Protein AF-A0A6S6XGS1-F1 (afdb_monomer)

Structure (mmCIF, N/CA/C/O backbone):
data_AF-A0A6S6XGS1-F1
#
_entry.id   AF-A0A6S6XGS1-F1
#
loop_
_atom_site.group_PDB
_atom_site.id
_atom_site.type_symbol
_atom_site.label_atom_id
_atom_site.label_alt_id
_atom_site.label_comp_id
_atom_site.label_asym_id
_atom_site.label_entity_id
_atom_site.label_seq_id
_atom_site.pdbx_PDB_ins_code
_atom_site.Cartn_x
_atom_site.Cartn_y
_atom_site.Cartn_z
_atom_site.occupancy
_atom_site.B_iso_or_equiv
_atom_site.auth_seq_id
_atom_site.auth_comp_id
_atom_site.auth_asym_id
_atom_site.auth_atom_id
_atom_site.pdbx_PDB_model_num
ATOM 1 N N . MET A 1 1 ? -14.666 2.344 28.461 1.00 39.97 1 MET A N 1
ATOM 2 C CA . MET A 1 1 ? -14.443 3.041 27.175 1.00 39.97 1 MET A CA 1
ATOM 3 C C . MET A 1 1 ? -13.347 2.284 26.449 1.00 39.97 1 MET A C 1
ATOM 5 O O . MET A 1 1 ? -12.193 2.380 26.843 1.00 39.97 1 MET A O 1
ATOM 9 N N . ILE A 1 2 ? -13.708 1.425 25.497 1.00 46.88 2 ILE A N 1
ATOM 10 C CA . ILE A 1 2 ? -12.728 0.616 24.767 1.00 46.88 2 ILE A CA 1
ATOM 11 C C . ILE A 1 2 ? -12.061 1.570 23.776 1.00 46.88 2 ILE A C 1
ATOM 13 O O . ILE A 1 2 ? -12.694 1.983 22.806 1.00 46.88 2 ILE A O 1
ATOM 17 N N . LYS A 1 3 ? -10.820 1.989 24.052 1.00 50.53 3 LYS A N 1
ATOM 18 C CA . LYS A 1 3 ? -9.986 2.646 23.042 1.00 50.53 3 LYS A CA 1
ATOM 19 C C . LYS A 1 3 ? -9.794 1.611 21.941 1.00 50.53 3 LYS A C 1
ATOM 21 O O . LYS A 1 3 ? -9.036 0.664 22.118 1.00 50.53 3 LYS A O 1
ATOM 26 N N . LYS A 1 4 ? -10.560 1.732 20.858 1.00 50.94 4 LYS A N 1
ATOM 27 C CA . LYS A 1 4 ? -10.374 0.925 19.656 1.00 50.94 4 LYS A CA 1
ATOM 28 C C . LYS A 1 4 ? -8.994 1.318 19.140 1.00 50.94 4 LYS A C 1
ATOM 30 O O . LYS A 1 4 ? -8.840 2.408 18.598 1.00 50.94 4 LYS A O 1
ATOM 35 N N . VAL A 1 5 ? -7.982 0.511 19.448 1.00 54.44 5 VAL A N 1
ATOM 36 C CA . VAL A 1 5 ? -6.656 0.658 18.854 1.00 54.44 5 VAL A CA 1
ATOM 37 C C . VAL A 1 5 ? -6.895 0.392 17.379 1.00 54.44 5 VAL A C 1
ATOM 39 O O . VAL A 1 5 ? -7.148 -0.737 16.975 1.00 54.44 5 VAL A O 1
ATOM 42 N N . ILE A 1 6 ? -6.999 1.463 16.600 1.00 57.38 6 ILE A N 1
ATOM 43 C CA . ILE A 1 6 ? -6.976 1.355 15.152 1.00 57.38 6 ILE A CA 1
ATOM 44 C C . ILE A 1 6 ? -5.539 0.944 14.877 1.00 57.38 6 ILE A C 1
ATOM 46 O O . ILE A 1 6 ? -4.642 1.781 14.959 1.00 57.38 6 ILE A O 1
ATOM 50 N N . GLU A 1 7 ? -5.317 -0.358 14.694 1.00 60.47 7 GLU A N 1
ATOM 51 C CA . GLU A 1 7 ? -4.052 -0.872 14.181 1.00 60.47 7 GLU A CA 1
ATOM 52 C C . GLU A 1 7 ? -3.712 -0.026 12.956 1.00 60.47 7 GLU A C 1
ATOM 54 O O . GLU A 1 7 ? -4.494 0.033 11.998 1.00 60.47 7 GLU A O 1
ATOM 59 N N . LYS A 1 8 ? -2.603 0.717 13.029 1.00 66.19 8 LYS A N 1
ATOM 60 C CA . LYS A 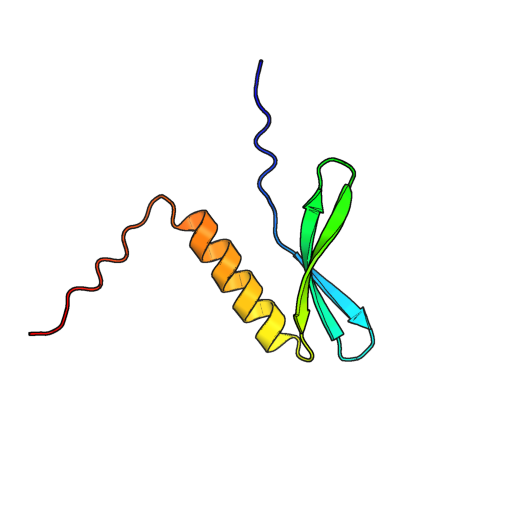1 8 ? -2.126 1.535 11.919 1.00 66.19 8 LYS A CA 1
ATOM 61 C C . LYS A 1 8 ? -1.671 0.584 10.829 1.00 66.19 8 LYS A C 1
ATOM 63 O O . LYS A 1 8 ? -0.519 0.194 10.747 1.00 66.19 8 LYS A O 1
ATOM 68 N N . ARG A 1 9 ? -2.605 0.162 9.986 1.00 74.38 9 ARG A N 1
ATOM 69 C CA . ARG A 1 9 ? -2.285 -0.748 8.898 1.00 74.38 9 ARG A CA 1
ATOM 70 C C . ARG A 1 9 ? -1.608 0.054 7.800 1.00 74.38 9 ARG A C 1
ATOM 72 O O . ARG A 1 9 ? -2.281 0.753 7.039 1.00 74.38 9 ARG A O 1
ATOM 79 N N . TYR A 1 10 ? -0.283 -0.029 7.751 1.00 82.88 10 TYR A N 1
ATOM 80 C CA . TYR A 1 10 ? 0.463 0.496 6.621 1.00 82.88 10 TYR A CA 1
ATOM 81 C C . TYR A 1 10 ? 0.064 -0.260 5.355 1.00 82.88 10 TYR A C 1
ATOM 83 O O . TYR A 1 10 ? -0.153 -1.475 5.352 1.00 82.88 10 TYR A O 1
ATOM 91 N N . VAL A 1 11 ? -0.066 0.488 4.270 1.00 85.69 11 VAL A N 1
ATOM 92 C CA . VAL A 1 11 ? -0.412 -0.010 2.949 1.00 85.69 11 VAL A CA 1
ATOM 93 C C . VAL A 1 11 ? 0.530 0.600 1.928 1.00 85.69 11 VAL A C 1
ATOM 95 O O . VAL A 1 11 ? 0.900 1.770 2.019 1.00 85.69 11 VAL A O 1
ATOM 98 N N . CYS A 1 12 ? 0.887 -0.194 0.925 1.00 86.50 12 CYS A N 1
ATOM 99 C CA . CYS A 1 12 ? 1.506 0.306 -0.289 1.00 86.50 12 CYS A CA 1
ATOM 100 C C . CYS A 1 12 ? 0.419 0.490 -1.357 1.00 86.50 12 CYS A C 1
ATOM 102 O O . CYS A 1 12 ? -0.375 -0.411 -1.639 1.00 86.50 12 CYS A O 1
ATOM 104 N N . ARG A 1 13 ? 0.354 1.677 -1.958 1.00 86.88 13 ARG A N 1
ATOM 105 C CA . ARG A 1 13 ? -0.586 2.006 -3.029 1.00 86.88 13 ARG A CA 1
ATOM 106 C C . ARG A 1 13 ? 0.172 2.603 -4.201 1.00 86.88 13 ARG A C 1
ATOM 108 O O . ARG A 1 13 ? 0.924 3.559 -4.053 1.00 86.88 13 ARG A O 1
ATOM 115 N N . LYS A 1 14 ? -0.083 2.087 -5.399 1.00 86.19 14 LYS A N 1
ATOM 116 C CA . LYS A 1 14 ? 0.412 2.705 -6.629 1.00 86.19 14 LYS A CA 1
ATOM 117 C C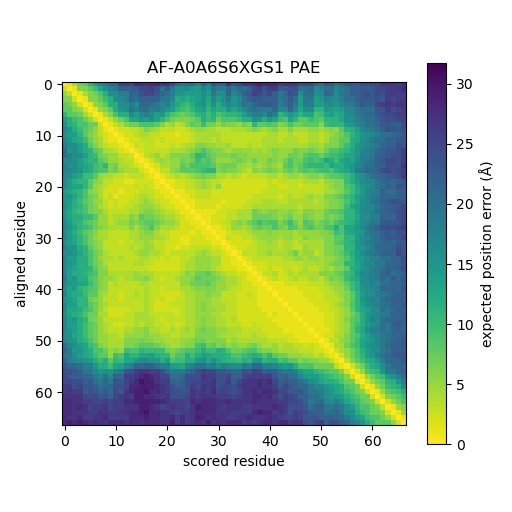 . LYS A 1 14 ? -0.305 4.038 -6.858 1.00 86.19 14 LYS A C 1
ATOM 119 O O . LYS A 1 14 ? -1.531 4.060 -6.966 1.00 86.19 14 LYS A O 1
ATOM 124 N N . SER A 1 15 ? 0.458 5.125 -6.915 1.00 82.88 15 SER A N 1
ATOM 125 C CA . SER A 1 15 ? -0.062 6.480 -7.133 1.00 82.88 15 SER A CA 1
ATOM 126 C C . SER A 1 15 ? -0.064 6.834 -8.613 1.00 82.88 15 SER A C 1
ATOM 128 O O . SER A 1 15 ? -1.094 7.183 -9.185 1.00 82.88 15 SER A O 1
ATOM 130 N N . GLN A 1 16 ? 1.090 6.656 -9.256 1.00 84.00 16 GLN A N 1
ATOM 131 C CA . GLN A 1 16 ? 1.318 6.969 -10.663 1.00 84.00 16 GLN A CA 1
ATOM 132 C C . GLN A 1 16 ? 2.095 5.825 -11.334 1.00 84.00 16 GLN A C 1
ATOM 134 O O . GLN A 1 16 ? 2.614 4.931 -10.652 1.00 84.00 16 GLN A O 1
ATOM 139 N N . PRO A 1 17 ? 2.164 5.777 -12.675 1.00 82.00 17 PRO A N 1
ATOM 140 C CA . PRO A 1 17 ? 3.045 4.844 -13.365 1.00 82.00 17 PRO A CA 1
ATOM 141 C C . PRO A 1 17 ? 4.491 5.050 -12.898 1.00 82.00 17 PRO A C 1
ATOM 143 O O . PRO A 1 17 ? 5.077 6.093 -13.150 1.00 82.00 17 PRO A O 1
ATOM 146 N N . GLY A 1 18 ? 5.047 4.061 -12.196 1.00 81.38 18 GLY A N 1
ATOM 147 C CA . GLY A 1 18 ? 6.398 4.151 -11.638 1.00 81.38 18 GLY A CA 1
ATOM 148 C C . GLY A 1 18 ? 6.493 4.827 -10.268 1.00 81.38 18 GLY A C 1
ATOM 149 O O . GLY A 1 18 ? 7.599 5.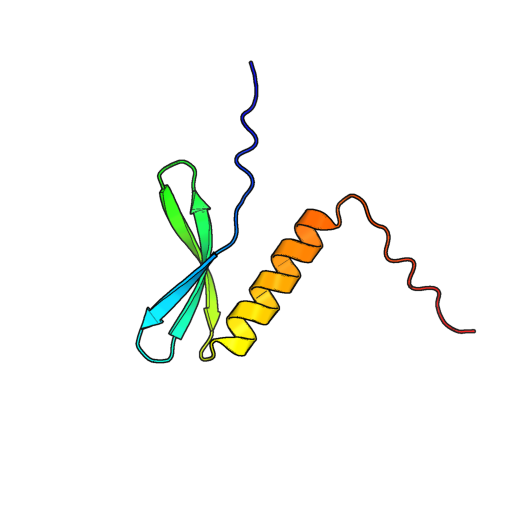018 -9.797 1.00 81.38 18 GLY A O 1
ATOM 150 N N . THR A 1 19 ? 5.381 5.152 -9.599 1.00 88.06 19 THR A N 1
ATOM 151 C CA . THR A 1 19 ? 5.419 5.726 -8.241 1.00 88.06 19 THR A CA 1
ATOM 152 C C . THR A 1 19 ? 4.481 4.985 -7.295 1.00 88.06 19 THR A C 1
ATOM 154 O O . THR A 1 19 ? 3.283 4.824 -7.559 1.00 88.06 19 THR A O 1
ATOM 157 N N . TRP A 1 20 ? 5.036 4.555 -6.169 1.00 90.38 20 TRP A N 1
ATOM 158 C CA . TRP A 1 20 ? 4.388 3.807 -5.102 1.00 90.38 20 TRP A CA 1
ATOM 159 C C . TRP A 1 20 ? 4.437 4.610 -3.814 1.00 90.38 20 TRP A C 1
ATOM 161 O O . TRP A 1 20 ? 5.496 5.055 -3.400 1.00 90.38 20 TRP A O 1
ATOM 171 N N . ILE A 1 21 ? 3.291 4.778 -3.176 1.00 90.19 21 ILE A N 1
ATOM 172 C CA . ILE A 1 21 ? 3.172 5.458 -1.894 1.00 90.19 21 ILE A CA 1
ATOM 173 C C . ILE A 1 21 ? 3.018 4.399 -0.813 1.00 90.19 21 ILE A C 1
ATOM 175 O O . ILE A 1 21 ? 2.180 3.506 -0.941 1.00 90.19 21 ILE A O 1
ATOM 179 N N . VAL A 1 22 ? 3.795 4.515 0.254 1.00 89.56 22 VAL A N 1
ATOM 180 C CA . VAL A 1 22 ? 3.588 3.789 1.506 1.00 89.56 22 VAL A CA 1
ATOM 181 C C . VAL A 1 22 ? 2.988 4.766 2.509 1.00 89.56 22 VAL A C 1
ATOM 183 O O . VAL A 1 22 ? 3.465 5.890 2.664 1.00 89.56 22 VAL A O 1
ATOM 186 N N . GLY A 1 23 ? 1.904 4.364 3.161 1.00 90.44 23 GLY A N 1
ATOM 187 C CA . GLY A 1 23 ? 1.188 5.214 4.105 1.00 90.44 23 GLY A CA 1
ATOM 188 C C . GLY A 1 23 ? 0.220 4.420 4.965 1.00 90.44 23 GLY A C 1
ATOM 189 O O . GLY A 1 23 ? 0.067 3.216 4.782 1.00 90.44 23 GLY A O 1
ATOM 190 N N . SER A 1 24 ? -0.452 5.086 5.897 1.00 87.62 24 SER A N 1
ATOM 191 C CA . SER A 1 24 ? -1.478 4.468 6.746 1.00 87.62 24 SER A CA 1
ATOM 192 C C . SER A 1 24 ? -2.801 5.209 6.608 1.00 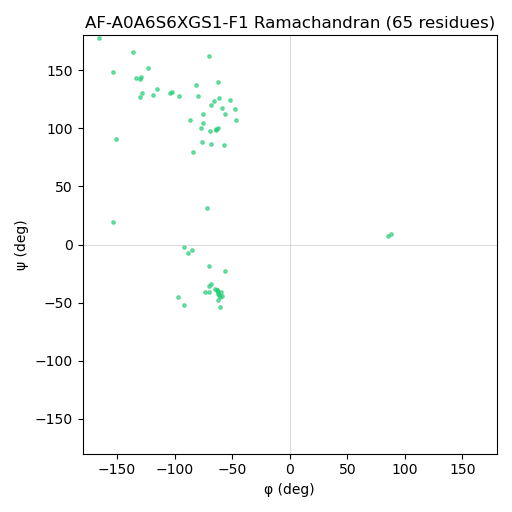87.62 24 SER A C 1
ATOM 194 O O . SER A 1 24 ? -2.831 6.399 6.288 1.00 87.62 24 SER A O 1
ATOM 196 N N . TYR A 1 25 ? -3.909 4.499 6.807 1.00 85.31 25 TYR A N 1
ATOM 197 C CA . TYR A 1 25 ? -5.220 5.135 6.823 1.00 85.31 25 TYR A CA 1
ATOM 198 C C . TYR A 1 25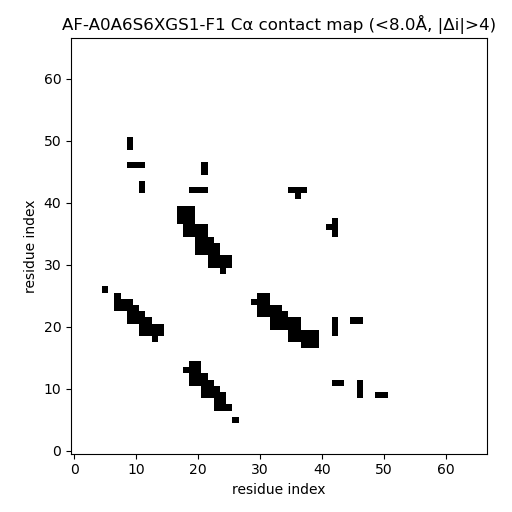 ? -5.468 5.797 8.173 1.00 85.31 25 TYR A C 1
ATOM 200 O O . TYR A 1 25 ? -5.355 5.164 9.225 1.00 85.31 25 TYR A O 1
ATOM 208 N N . ASP A 1 26 ? -5.829 7.071 8.131 1.00 84.88 26 ASP A N 1
ATOM 209 C CA . ASP A 1 26 ? -6.309 7.791 9.298 1.00 84.88 26 ASP A CA 1
ATOM 210 C C . ASP A 1 26 ? -7.720 7.284 9.702 1.00 84.88 26 ASP A C 1
ATOM 212 O O . ASP A 1 26 ? -8.411 6.649 8.897 1.00 84.88 26 ASP A O 1
ATOM 216 N N . PRO A 1 27 ? -8.189 7.544 10.937 1.00 80.38 27 PRO A N 1
ATOM 217 C CA . PRO A 1 27 ? -9.540 7.179 11.382 1.00 80.38 27 PRO A CA 1
ATOM 218 C C . PRO A 1 27 ? -10.685 7.729 10.511 1.00 80.38 27 PRO A C 1
ATOM 220 O O . PRO A 1 27 ? -11.786 7.178 10.547 1.00 80.38 27 PRO A O 1
ATOM 223 N N . GLN A 1 28 ? -10.457 8.801 9.754 1.00 84.12 28 GLN A N 1
ATOM 224 C CA . GLN A 1 28 ? -11.392 9.380 8.789 1.00 84.12 28 GLN A CA 1
ATOM 225 C C . GLN A 1 28 ? -11.323 8.704 7.404 1.00 84.12 28 GLN A C 1
ATOM 227 O O . GLN A 1 28 ? -12.152 9.002 6.544 1.00 84.12 28 GLN A O 1
ATOM 232 N N . GLY A 1 29 ? -10.393 7.766 7.195 1.00 80.44 29 GLY A N 1
ATOM 233 C CA . GLY A 1 29 ? -10.246 6.979 5.969 1.00 80.44 29 GLY A CA 1
ATOM 234 C C . GLY A 1 29 ? -9.367 7.621 4.893 1.00 80.44 29 GLY A C 1
ATOM 235 O O . GLY A 1 29 ? -9.307 7.105 3.774 1.00 80.44 29 GLY A O 1
ATOM 236 N N . TYR A 1 30 ? -8.671 8.716 5.196 1.00 84.75 30 TYR A N 1
ATOM 237 C CA . TYR A 1 30 ? -7.687 9.315 4.303 1.00 84.75 30 TYR A CA 1
ATOM 238 C C . TYR A 1 30 ? -6.357 8.576 4.403 1.00 84.75 30 TYR A C 1
ATOM 240 O O . TYR A 1 30 ? -5.886 8.225 5.484 1.00 84.75 30 TYR A O 1
ATOM 248 N N . LEU A 1 31 ? -5.741 8.338 3.244 1.00 84.12 31 LEU A N 1
ATOM 249 C CA . LEU A 1 31 ? -4.392 7.797 3.189 1.00 84.12 31 LEU A CA 1
ATOM 250 C C . LEU A 1 31 ? -3.413 8.913 3.554 1.00 84.12 31 LEU A C 1
ATOM 252 O O . LEU A 1 31 ? -3.254 9.870 2.796 1.00 84.12 31 LEU A O 1
ATOM 256 N N . VAL A 1 32 ? -2.760 8.769 4.699 1.00 87.88 32 VAL A N 1
ATOM 257 C CA . VAL A 1 32 ? -1.648 9.625 5.096 1.00 87.88 32 VAL A CA 1
ATOM 258 C C . VAL A 1 32 ? -0.389 9.027 4.492 1.00 87.88 32 VAL A C 1
ATOM 260 O O . VAL A 1 32 ? 0.065 7.962 4.918 1.00 87.88 32 VAL A O 1
ATOM 263 N N . GLU A 1 33 ? 0.131 9.690 3.462 1.00 88.69 33 GLU A N 1
ATOM 264 C CA . GLU A 1 33 ? 1.416 9.345 2.859 1.00 88.69 33 GLU A CA 1
ATOM 265 C C . GLU A 1 33 ? 2.529 9.485 3.901 1.00 88.69 33 GLU A C 1
ATOM 267 O O . GLU A 1 33 ? 2.679 10.531 4.530 1.00 88.69 33 GLU A O 1
ATOM 272 N N . GLU A 1 34 ? 3.304 8.417 4.072 1.00 85.69 34 GLU A N 1
ATOM 273 C CA . GLU A 1 34 ? 4.539 8.445 4.849 1.00 85.69 34 GLU A CA 1
ATOM 274 C C . GLU A 1 34 ? 5.746 8.624 3.924 1.00 85.69 34 GLU A C 1
ATOM 276 O O . GLU A 1 34 ? 6.647 9.406 4.217 1.00 85.69 34 GLU A O 1
ATOM 281 N N . SER A 1 35 ? 5.781 7.883 2.813 1.00 85.75 35 SER A N 1
ATOM 282 C CA . SER A 1 35 ? 6.908 7.877 1.880 1.00 85.75 35 SER A CA 1
ATOM 283 C C . SER A 1 35 ? 6.480 7.508 0.463 1.00 85.75 35 SER A C 1
ATOM 285 O O . SER A 1 35 ? 5.578 6.695 0.255 1.00 85.75 35 SER A O 1
ATOM 287 N N . SER A 1 36 ? 7.190 8.072 -0.510 1.00 88.56 36 SER A N 1
ATOM 288 C CA . SER A 1 36 ? 7.004 7.834 -1.939 1.00 88.56 36 SER A CA 1
ATOM 289 C C . SER A 1 36 ? 8.242 7.167 -2.539 1.00 88.56 36 SER A C 1
ATOM 291 O O . SER A 1 36 ? 9.368 7.604 -2.316 1.00 88.56 36 SER A O 1
ATOM 293 N N . TRP A 1 37 ? 8.025 6.126 -3.334 1.00 87.25 37 TRP A N 1
ATOM 294 C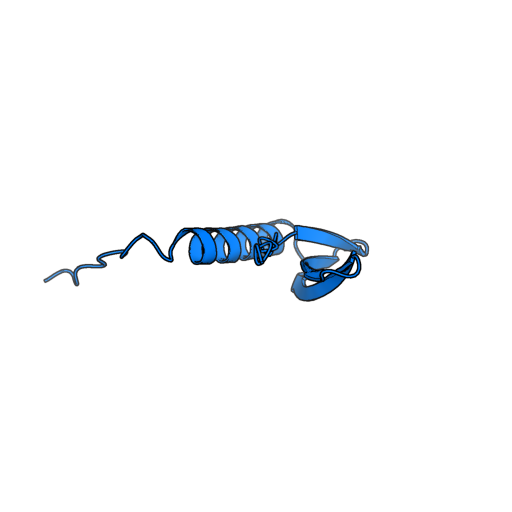 CA . TRP A 1 37 ? 9.045 5.241 -3.892 1.00 87.25 37 TRP A CA 1
ATOM 295 C C . TRP A 1 37 ? 8.875 5.100 -5.401 1.00 87.25 37 TRP A C 1
ATOM 297 O O . TRP A 1 37 ? 7.754 5.034 -5.906 1.00 87.25 37 TRP A O 1
ATOM 307 N N . ASN A 1 38 ? 9.983 4.997 -6.134 1.00 87.56 38 ASN A N 1
ATOM 308 C CA . ASN A 1 38 ? 9.957 4.837 -7.595 1.00 87.56 38 ASN A CA 1
ATOM 309 C C . ASN A 1 38 ? 9.872 3.366 -8.048 1.00 87.56 38 ASN A C 1
ATOM 311 O O . ASN A 1 38 ? 9.653 3.072 -9.223 1.00 87.56 38 ASN A O 1
ATOM 315 N N . SER A 1 39 ? 9.990 2.428 -7.106 1.00 85.31 39 SER A N 1
ATOM 316 C CA . SER A 1 39 ? 9.937 0.991 -7.368 1.00 85.31 39 SER A CA 1
ATOM 317 C C . SER A 1 39 ? 8.965 0.299 -6.424 1.00 85.31 39 SER A C 1
ATOM 319 O O . SER A 1 39 ? 8.896 0.611 -5.238 1.00 85.31 39 SER A O 1
ATOM 321 N N . ALA A 1 40 ? 8.243 -0.698 -6.944 1.00 83.56 40 ALA A N 1
ATOM 322 C CA . ALA A 1 40 ? 7.362 -1.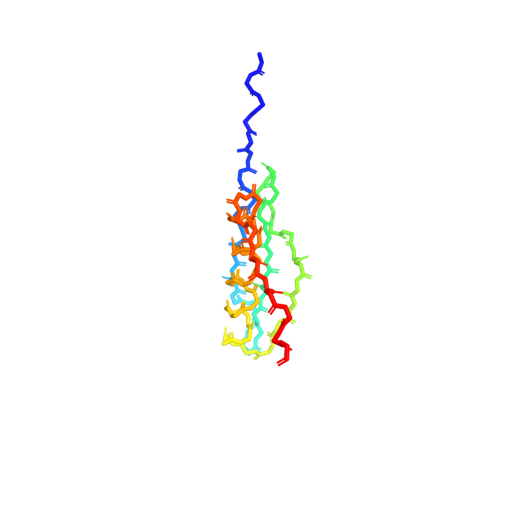534 -6.127 1.00 83.56 40 ALA A CA 1
ATOM 323 C C . ALA A 1 40 ? 8.150 -2.321 -5.071 1.00 83.56 40 ALA A C 1
ATOM 325 O O . ALA A 1 40 ? 7.688 -2.456 -3.948 1.00 83.56 40 ALA A O 1
ATOM 326 N N . ALA A 1 41 ? 9.335 -2.822 -5.440 1.00 86.12 41 ALA A N 1
ATOM 327 C CA . ALA A 1 41 ? 10.197 -3.593 -4.550 1.00 86.12 41 ALA A CA 1
ATOM 328 C C . ALA A 1 41 ? 10.606 -2.769 -3.322 1.00 86.12 41 ALA A C 1
ATOM 330 O O . ALA A 1 41 ? 10.289 -3.160 -2.208 1.00 86.12 41 ALA A O 1
ATOM 331 N N . GLU A 1 42 ? 11.176 -1.580 -3.537 1.00 85.25 42 GLU A N 1
ATOM 332 C CA . GLU A 1 42 ? 11.597 -0.683 -2.452 1.00 85.25 42 GLU A CA 1
ATOM 333 C C . GLU A 1 42 ? 10.417 -0.275 -1.552 1.00 85.25 42 GLU A C 1
ATOM 335 O O . GLU A 1 42 ? 10.522 -0.294 -0.327 1.00 85.25 42 GLU A O 1
ATOM 340 N N . ALA A 1 43 ? 9.250 0.008 -2.145 1.00 86.25 43 ALA A N 1
ATOM 341 C CA . ALA A 1 43 ? 8.040 0.324 -1.387 1.00 86.25 43 ALA A CA 1
ATOM 342 C C . ALA A 1 43 ? 7.569 -0.845 -0.505 1.00 86.25 43 ALA A C 1
ATOM 344 O O . ALA A 1 43 ? 7.098 -0.640 0.613 1.00 86.25 43 ALA A O 1
ATOM 345 N N . VAL A 1 44 ? 7.665 -2.075 -1.015 1.00 84.94 44 VAL A N 1
ATOM 346 C CA . VAL A 1 44 ? 7.265 -3.287 -0.294 1.00 84.94 44 VAL A CA 1
ATOM 347 C C . VAL A 1 44 ? 8.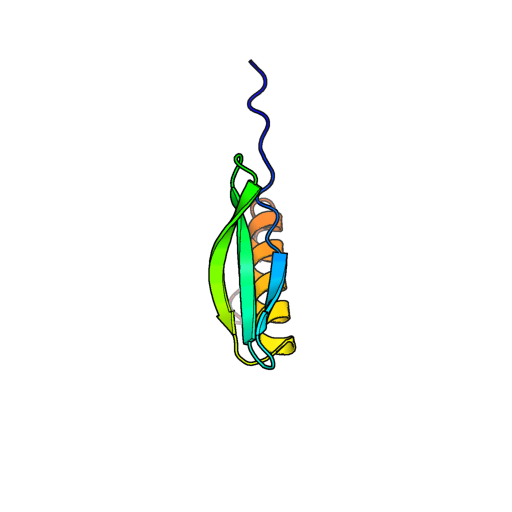277 -3.629 0.796 1.00 84.94 44 VAL A C 1
ATOM 349 O O . VAL A 1 44 ? 7.856 -3.955 1.901 1.00 84.94 44 VAL A O 1
ATOM 352 N N . GLU A 1 45 ? 9.579 -3.505 0.543 1.00 88.12 45 GLU A N 1
ATOM 353 C CA . GLU A 1 45 ? 10.612 -3.705 1.567 1.00 88.12 45 GLU A CA 1
ATOM 354 C C . GLU A 1 45 ? 10.443 -2.715 2.724 1.00 88.12 45 GLU A C 1
ATOM 356 O O . GLU A 1 45 ? 10.423 -3.122 3.887 1.00 88.12 45 GLU A O 1
ATOM 361 N N . HIS A 1 46 ? 10.202 -1.436 2.419 1.00 86.12 46 HIS A N 1
ATOM 362 C CA . HIS A 1 46 ? 9.922 -0.426 3.442 1.00 86.12 46 HIS A CA 1
ATOM 363 C C . HIS A 1 46 ? 8.640 -0.736 4.225 1.00 86.12 46 HIS A C 1
ATOM 365 O O . HIS A 1 46 ? 8.630 -0.677 5.454 1.00 86.12 46 HIS A O 1
ATOM 371 N N . LEU A 1 47 ? 7.571 -1.157 3.538 1.00 85.81 47 LEU A N 1
ATOM 372 C CA . LEU A 1 47 ? 6.339 -1.617 4.185 1.00 85.81 47 LEU A CA 1
ATOM 373 C C . LEU A 1 47 ? 6.595 -2.811 5.121 1.00 85.81 47 LEU A C 1
ATOM 375 O O . LEU A 1 47 ? 6.090 -2.827 6.241 1.00 85.81 47 LEU A O 1
ATOM 379 N N . HIS A 1 48 ? 7.383 -3.797 4.688 1.00 83.94 48 HIS A N 1
ATOM 380 C CA . HIS A 1 48 ? 7.754 -4.946 5.513 1.00 83.94 48 HIS A CA 1
ATOM 381 C C . HIS A 1 48 ? 8.554 -4.527 6.750 1.00 83.94 48 HIS A C 1
ATOM 383 O O . HIS A 1 48 ? 8.270 -5.025 7.837 1.00 83.94 48 HIS A O 1
ATOM 389 N N . HIS A 1 49 ? 9.489 -3.583 6.621 1.00 84.19 49 HIS A N 1
ATOM 390 C CA . HIS A 1 49 ? 10.215 -3.024 7.764 1.00 84.19 49 HIS A CA 1
ATOM 391 C C . HIS A 1 49 ? 9.288 -2.317 8.757 1.00 84.19 49 HIS A C 1
ATOM 393 O O . HIS A 1 49 ? 9.420 -2.524 9.964 1.00 84.19 49 HIS A O 1
ATOM 399 N N . LEU A 1 50 ? 8.332 -1.518 8.273 1.00 81.50 50 LEU A N 1
ATOM 400 C CA . LEU A 1 50 ? 7.3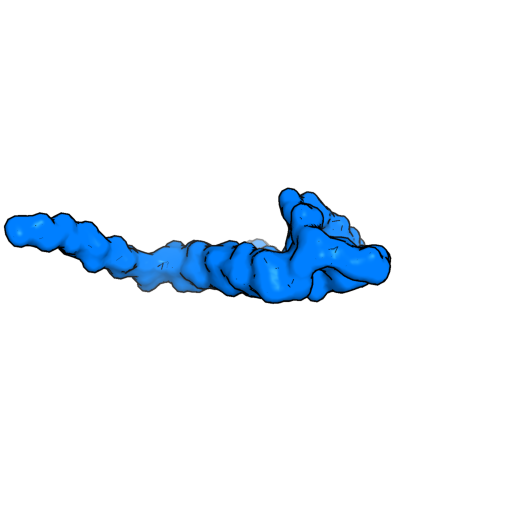53 -0.838 9.127 1.00 81.50 50 LEU A CA 1
ATOM 401 C C . LEU A 1 50 ? 6.484 -1.842 9.889 1.00 81.50 50 LEU A C 1
ATOM 403 O O . LEU A 1 50 ? 6.367 -1.746 11.110 1.00 81.50 50 LEU A O 1
ATOM 407 N N . LEU A 1 51 ? 5.956 -2.846 9.185 1.00 79.06 51 LEU A N 1
ATOM 408 C CA . LEU A 1 51 ? 5.141 -3.901 9.786 1.00 79.06 51 LEU A CA 1
ATOM 409 C C . LEU A 1 51 ? 5.946 -4.765 10.764 1.00 79.06 51 LEU A C 1
ATOM 411 O O . LEU A 1 51 ? 5.431 -5.129 11.816 1.00 79.06 51 LEU A O 1
ATOM 415 N N . SER A 1 52 ? 7.210 -5.068 10.456 1.00 75.88 52 SER A N 1
ATOM 416 C CA . SER A 1 52 ? 8.094 -5.825 11.349 1.00 75.88 52 SER A CA 1
ATOM 417 C C . SER A 1 52 ? 8.463 -5.029 12.599 1.00 75.88 52 SER A C 1
ATOM 419 O O . SER A 1 52 ? 8.596 -5.613 13.669 1.00 75.88 52 SER A O 1
ATOM 421 N N . ARG A 1 53 ? 8.605 -3.702 12.489 1.00 70.44 53 ARG A N 1
ATOM 422 C CA . ARG A 1 53 ? 8.857 -2.821 13.637 1.00 70.44 53 ARG A CA 1
ATOM 423 C C . ARG A 1 53 ? 7.633 -2.712 14.545 1.00 70.44 53 ARG A C 1
ATOM 425 O O . ARG A 1 53 ? 7.791 -2.753 15.757 1.00 70.44 53 ARG A O 1
ATOM 432 N N . GLU A 1 54 ? 6.431 -2.616 13.978 1.00 63.41 54 GLU A N 1
ATOM 433 C CA . GLU A 1 54 ? 5.184 -2.612 14.762 1.00 63.41 54 GLU A CA 1
ATOM 434 C C . GLU A 1 54 ? 4.871 -3.979 15.381 1.00 63.41 54 GLU A C 1
ATOM 436 O O . GLU A 1 54 ? 4.394 -4.049 16.511 1.00 63.41 54 GLU A O 1
ATOM 441 N N . ALA A 1 55 ? 5.188 -5.073 14.685 1.00 59.12 55 ALA A N 1
ATOM 442 C CA . ALA A 1 55 ? 5.121 -6.420 15.250 1.00 59.12 55 ALA A CA 1
ATOM 443 C C . ALA A 1 55 ? 6.216 -6.676 16.309 1.00 59.12 55 ALA A C 1
ATOM 445 O O . ALA A 1 55 ? 6.101 -7.610 17.100 1.00 59.12 55 ALA A O 1
ATOM 446 N N . GLY A 1 56 ? 7.269 -5.850 16.311 1.00 48.47 56 GLY A N 1
ATOM 447 C CA . GLY A 1 56 ? 8.488 -5.986 17.105 1.00 48.47 56 GLY A CA 1
ATOM 448 C C . GLY A 1 56 ? 8.492 -5.277 18.462 1.00 48.47 56 GLY A C 1
ATOM 449 O O . GLY A 1 56 ? 9.422 -5.501 19.231 1.00 48.47 56 GLY A O 1
ATOM 450 N N . GLU A 1 57 ? 7.444 -4.540 18.858 1.00 50.56 57 GLU A N 1
ATOM 451 C CA . GLU A 1 57 ? 7.255 -4.113 20.268 1.00 50.56 57 GLU A CA 1
ATOM 452 C C . GLU A 1 57 ? 6.857 -5.292 21.200 1.00 50.56 57 GLU A C 1
ATOM 454 O O . GLU A 1 57 ? 6.153 -5.138 22.197 1.00 50.56 57 GLU A O 1
ATOM 459 N N . GLY A 1 58 ? 7.346 -6.489 20.866 1.00 47.09 58 GLY A N 1
ATOM 460 C CA . GLY A 1 58 ? 7.341 -7.722 21.645 1.00 47.09 58 GLY A CA 1
ATOM 461 C C . GLY A 1 58 ? 8.491 -8.676 21.277 1.00 47.09 58 GLY A C 1
ATOM 462 O O . GLY A 1 58 ? 8.384 -9.867 21.555 1.00 47.09 58 GLY A O 1
ATOM 463 N N . GLY A 1 59 ? 9.570 -8.200 20.642 1.00 41.66 59 GLY A N 1
ATOM 464 C CA . GLY A 1 59 ? 10.701 -9.048 20.263 1.00 41.66 59 GLY A CA 1
ATOM 465 C C . GLY A 1 59 ? 12.013 -8.279 20.216 1.00 41.66 59 GLY A C 1
ATOM 466 O O . GLY A 1 59 ? 12.375 -7.737 19.178 1.00 41.66 59 GLY A O 1
ATOM 467 N N . GLU A 1 60 ? 12.719 -8.261 21.347 1.00 46.44 60 GLU A N 1
ATOM 468 C CA . GLU A 1 60 ? 14.158 -8.004 21.419 1.00 46.44 60 GLU A CA 1
ATOM 469 C C . GLU A 1 60 ? 14.885 -8.848 20.361 1.00 46.44 60 GLU A C 1
ATOM 471 O O . GLU A 1 60 ? 15.028 -10.062 20.503 1.00 46.44 60 GLU A O 1
ATOM 476 N N . GLU A 1 61 ? 15.359 -8.210 19.293 1.00 47.50 61 GLU A N 1
ATOM 477 C CA . GLU A 1 61 ? 16.443 -8.766 18.493 1.00 47.50 61 GLU A CA 1
ATOM 478 C C . GLU A 1 61 ? 17.734 -8.539 19.290 1.00 47.50 61 GLU A C 1
ATOM 480 O O . GLU A 1 61 ? 18.391 -7.502 19.176 1.00 47.50 61 GLU A O 1
ATOM 485 N N . ASP A 1 62 ? 18.049 -9.504 20.164 1.00 48.97 62 ASP A N 1
ATOM 486 C CA . ASP A 1 62 ? 19.366 -9.689 20.778 1.00 48.97 62 ASP A CA 1
ATOM 487 C C . ASP A 1 62 ? 20.391 -9.849 19.651 1.00 48.97 62 ASP A C 1
ATOM 489 O O . ASP A 1 62 ? 20.702 -10.940 19.177 1.00 48.97 62 ASP A O 1
ATOM 493 N N . THR A 1 63 ? 20.887 -8.719 19.154 1.00 45.81 63 THR A N 1
ATOM 494 C CA . THR A 1 63 ? 22.066 -8.711 18.301 1.00 45.81 63 THR A CA 1
ATOM 495 C C . THR A 1 63 ? 23.268 -8.707 19.233 1.00 45.81 63 THR A C 1
ATOM 497 O O . THR A 1 63 ? 23.862 -7.664 19.513 1.00 45.81 63 THR A O 1
ATOM 500 N N . ALA A 1 64 ? 23.601 -9.885 19.764 1.00 49.34 64 ALA A N 1
ATOM 501 C CA . ALA A 1 64 ? 24.849 -10.109 20.474 1.00 49.34 64 ALA A CA 1
ATOM 502 C C . ALA A 1 64 ? 26.028 -9.630 19.600 1.00 49.34 64 ALA A C 1
ATOM 504 O O . ALA A 1 64 ? 26.169 -10.085 18.456 1.00 49.34 64 ALA A O 1
ATOM 505 N N . PRO A 1 65 ? 26.900 -8.725 20.087 1.00 49.84 65 PRO A N 1
ATOM 506 C CA . PRO A 1 65 ? 28.108 -8.385 19.359 1.00 49.84 65 PRO A CA 1
ATOM 507 C C . PRO A 1 65 ? 29.006 -9.623 19.325 1.00 49.84 65 PRO A C 1
ATOM 509 O O . PRO A 1 65 ? 29.353 -10.200 20.356 1.00 49.84 65 PRO A O 1
ATOM 512 N N . LYS A 1 66 ? 29.366 -10.049 18.115 1.00 44.66 66 LYS A N 1
ATOM 513 C CA . LYS A 1 66 ? 30.359 -11.097 17.891 1.00 44.66 66 LYS A CA 1
ATOM 514 C C . LYS A 1 66 ? 31.690 -10.661 18.521 1.00 44.66 66 LYS A C 1
ATOM 516 O O . LYS A 1 66 ? 32.235 -9.632 18.122 1.00 44.66 66 LYS A O 1
ATOM 521 N N . ALA A 1 67 ? 32.143 -11.436 19.507 1.00 56.31 67 ALA A N 1
ATOM 522 C CA . ALA A 1 67 ? 33.443 -11.323 20.169 1.00 56.31 67 ALA A CA 1
ATOM 523 C C . ALA A 1 67 ? 34.620 -11.613 19.223 1.00 56.31 67 ALA A C 1
ATOM 525 O O . ALA A 1 67 ? 34.422 -12.369 18.238 1.00 56.31 67 ALA A O 1
#

Sequence (67 aa):
MIKKVIEKRYVCRKSQPGTWIVGSYDPQGYLVEESSWNSAAEAVEHLHHLLSREAGEGGEEDTAPKA

pLDDT: mean 73.68, std 16.52, range [39.97, 90.44]

Nearest PDB structures (foldseek):
  6l0v-assembly1_A  TM=5.019E-01  e=2.735E-01  Arabidopsis thaliana
  6l0w-assembly2_C  TM=5.552E-01  e=4.909E-01  Arabidopsis thaliana
  8vs5-assembly1_A  TM=4.957E-01  e=2.658E+00  Borreliella garinii
  5him-assembly1_A  TM=3.637E-01  e=1.301E+00  Methanohalophilus portucalensis FDF-1
  5gwx-assembly1_A  TM=3.658E-01  e=1.481E+00  Methanohalophilus portucalensis FDF-1

Mean predicted aligned error: 10.94 Å

Radius of gyration: 15.34 Å; Cα contacts (8 Å, |Δi|>4): 78; chains: 1; bounding box: 48×21×40 Å

Secondary structure (DSSP, 8-state):
---------EEEEEEETTEEEEEEE-TTS-EEEEEEESSHHHHHHHHHHHHHHHHTTT-----PPP-

Solvent-accessible surface area (backbone atoms only — not comparable to full-atom values): 4240 Å² total; per-residue (Å²): 133,83,79,77,76,72,74,74,57,71,45,76,42,78,76,50,96,63,31,22,34,29,24,29,57,45,98,88,68,48,77,45,76,74,47,78,29,69,40,69,65,63,31,47,54,52,49,50,51,52,53,50,53,68,67,32,86,78,52,87,79,82,76,72,79,84,128

Foldseek 3Di:
DPPPPPPFQWDWDDDDQQKIFIAGADPVGDTDTPDIGRDPVVSVVVSVVVVCVVVCVPDPPPPPPDD